Protein AF-A0A4S1G7B1-F1 (afdb_monomer)

Structure (mmCIF, N/CA/C/O backbone):
data_AF-A0A4S1G7B1-F1
#
_entry.id   AF-A0A4S1G7B1-F1
#
loop_
_atom_site.group_PDB
_atom_site.id
_atom_site.type_symbol
_atom_site.label_atom_id
_atom_site.label_alt_id
_atom_site.label_comp_id
_atom_site.label_asym_id
_atom_site.label_entity_id
_atom_site.label_seq_id
_atom_site.pdbx_PDB_ins_code
_atom_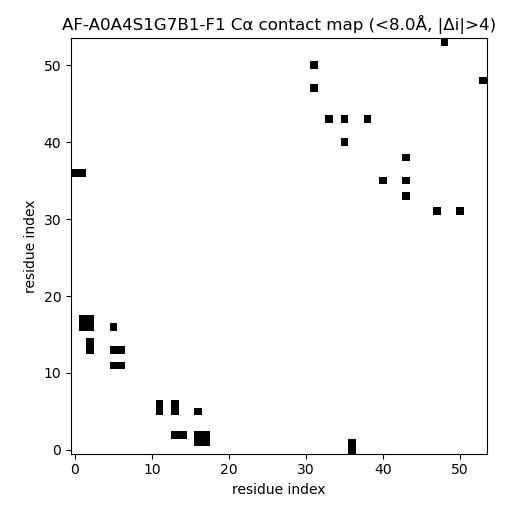site.Cartn_x
_atom_site.Cartn_y
_atom_site.Cartn_z
_atom_site.occupancy
_atom_site.B_iso_or_equiv
_atom_site.auth_seq_id
_atom_site.auth_comp_id
_atom_site.auth_asym_id
_atom_site.auth_atom_id
_atom_site.pdbx_PDB_model_num
ATOM 1 N N . VAL A 1 1 ? 1.573 3.238 -11.337 1.00 90.06 1 VAL A N 1
ATOM 2 C C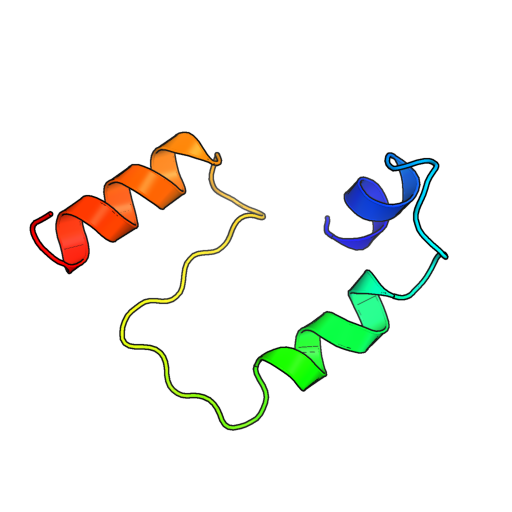A . VAL A 1 1 ? 2.461 3.226 -10.145 1.00 90.06 1 VAL A CA 1
ATOM 3 C C . VAL A 1 1 ? 2.749 1.807 -9.661 1.00 90.06 1 VAL A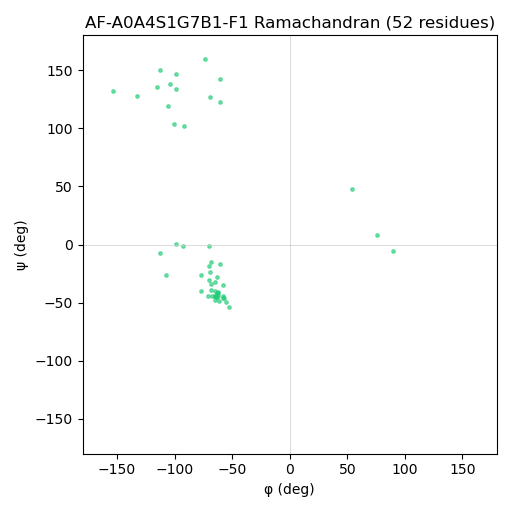 C 1
ATOM 5 O O . VAL A 1 1 ? 3.901 1.404 -9.708 1.00 90.06 1 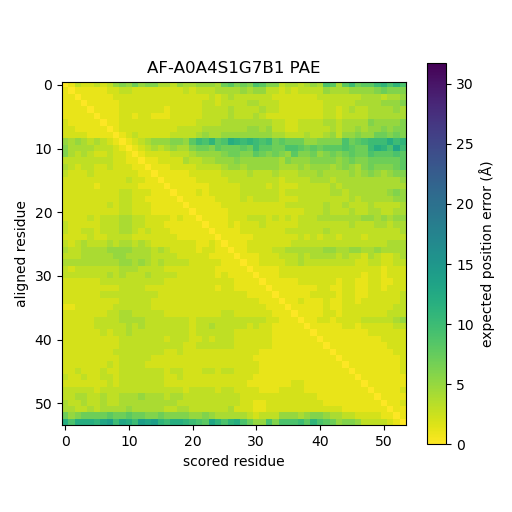VAL A O 1
ATOM 8 N N . LEU A 1 2 ? 1.736 1.030 -9.255 1.00 93.31 2 LEU A N 1
ATOM 9 C CA . LEU A 1 2 ? 1.902 -0.344 -8.743 1.00 93.31 2 LEU A CA 1
ATOM 10 C C . LEU A 1 2 ? 2.657 -1.293 -9.694 1.00 93.31 2 LEU A C 1
ATOM 12 O O . LEU A 1 2 ? 3.616 -1.928 -9.277 1.00 93.31 2 LEU A O 1
ATOM 16 N N . GLU A 1 3 ? 2.274 -1.344 -10.969 1.00 93.50 3 GLU A N 1
ATOM 17 C CA . GLU A 1 3 ? 2.893 -2.247 -11.958 1.00 93.50 3 GLU A CA 1
ATOM 18 C C . GLU A 1 3 ? 4.329 -1.853 -12.334 1.00 93.50 3 GLU A C 1
ATOM 20 O O . GLU A 1 3 ? 5.167 -2.711 -12.599 1.00 93.50 3 GLU A O 1
ATOM 25 N N . ALA A 1 4 ? 4.640 -0.553 -12.302 1.00 93.50 4 ALA A N 1
ATOM 26 C CA . ALA A 1 4 ? 6.010 -0.073 -12.479 1.00 93.50 4 ALA A CA 1
ATOM 27 C C . ALA A 1 4 ? 6.896 -0.555 -11.318 1.00 93.50 4 ALA A C 1
ATOM 29 O O . ALA A 1 4 ? 7.921 -1.183 -11.546 1.00 93.50 4 ALA A O 1
ATOM 30 N N . ARG A 1 5 ? 6.423 -0.391 -10.071 1.00 94.31 5 ARG A N 1
ATOM 31 C CA . ARG A 1 5 ? 7.111 -0.897 -8.868 1.00 94.31 5 ARG A CA 1
ATOM 32 C C . ARG A 1 5 ? 7.236 -2.423 -8.836 1.00 94.31 5 ARG A C 1
ATOM 34 O O . ARG A 1 5 ? 8.128 -2.939 -8.173 1.00 94.31 5 ARG A O 1
ATOM 41 N N . GLU A 1 6 ? 6.314 -3.148 -9.466 1.00 95.56 6 GLU A N 1
ATOM 42 C CA . GLU A 1 6 ? 6.418 -4.599 -9.647 1.00 95.56 6 GLU A CA 1
ATOM 43 C C . GLU A 1 6 ? 7.511 -4.950 -10.652 1.00 95.56 6 GLU A C 1
ATOM 45 O O . GLU A 1 6 ? 8.304 -5.840 -10.379 1.00 95.56 6 GLU A O 1
ATOM 50 N N . SER A 1 7 ? 7.577 -4.228 -11.770 1.00 93.00 7 SER A N 1
ATOM 51 C CA . SER A 1 7 ? 8.576 -4.456 -12.817 1.00 93.00 7 SER A CA 1
ATOM 52 C C . SER A 1 7 ? 10.002 -4.177 -12.329 1.00 93.00 7 SER A C 1
ATOM 54 O O . SER A 1 7 ? 10.934 -4.864 -12.735 1.00 93.00 7 SER A O 1
ATOM 56 N N . ASP A 1 8 ? 10.167 -3.225 -11.406 1.00 94.81 8 ASP A N 1
ATOM 57 C CA . ASP A 1 8 ? 11.446 -2.940 -10.740 1.00 94.81 8 ASP A CA 1
ATOM 58 C C . ASP A 1 8 ? 11.896 -4.068 -9.787 1.00 94.81 8 ASP A C 1
ATOM 60 O O . ASP A 1 8 ? 13.049 -4.105 -9.352 1.00 94.81 8 ASP A O 1
ATOM 64 N N . ARG A 1 9 ? 10.998 -4.997 -9.432 1.00 94.25 9 ARG A N 1
ATOM 65 C CA . ARG A 1 9 ? 11.277 -6.130 -8.541 1.00 94.25 9 ARG A CA 1
ATOM 66 C C . ARG A 1 9 ? 11.504 -7.393 -9.361 1.00 94.25 9 ARG A C 1
ATOM 68 O O . ARG A 1 9 ? 10.564 -8.033 -9.825 1.00 94.25 9 ARG A O 1
ATOM 75 N N . ALA A 1 10 ? 12.771 -7.774 -9.490 1.00 88.62 10 ALA A N 1
ATOM 76 C CA . ALA A 1 10 ? 13.205 -8.900 -10.318 1.00 88.62 10 ALA A CA 1
ATOM 77 C C . ALA A 1 10 ? 12.613 -10.268 -9.915 1.00 88.62 10 ALA A C 1
ATOM 79 O O . ALA A 1 10 ? 12.657 -11.210 -10.701 1.00 88.62 10 ALA A O 1
ATOM 80 N N . ASP A 1 11 ? 12.072 -10.394 -8.702 1.00 92.69 11 ASP A N 1
ATOM 81 C CA . ASP A 1 11 ? 11.507 -11.625 -8.147 1.00 92.69 11 ASP A CA 1
ATOM 82 C C . ASP A 1 11 ? 9.994 -11.781 -8.380 1.00 92.69 11 ASP A C 1
ATOM 84 O O .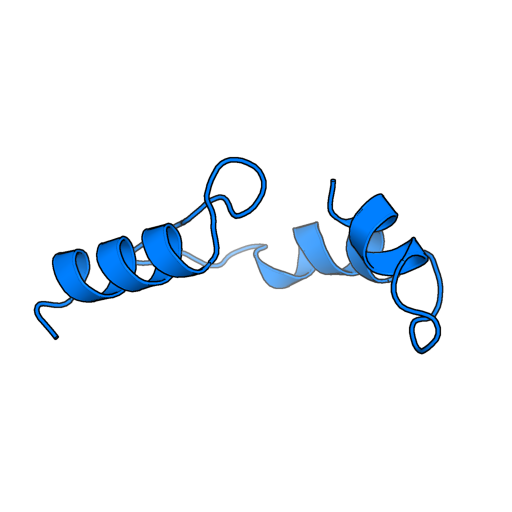 ASP A 1 11 ? 9.415 -12.794 -7.979 1.00 92.69 11 ASP A O 1
ATOM 88 N N . ARG A 1 12 ? 9.325 -10.811 -9.020 1.00 90.00 12 ARG A N 1
ATOM 89 C CA . ARG A 1 12 ? 7.868 -10.845 -9.207 1.00 90.00 12 ARG A CA 1
ATOM 90 C C . ARG A 1 12 ? 7.437 -11.227 -10.615 1.00 90.00 12 ARG A C 1
ATOM 92 O O . ARG A 1 12 ? 7.945 -10.727 -11.611 1.00 90.00 12 ARG A O 1
ATOM 99 N N . MET A 1 13 ? 6.407 -12.072 -10.680 1.00 92.06 13 MET A N 1
ATOM 100 C CA . MET A 1 13 ? 5.695 -12.354 -11.925 1.00 92.06 13 MET A CA 1
ATOM 101 C C . MET A 1 13 ? 4.903 -11.108 -12.364 1.00 92.06 13 MET A C 1
ATOM 103 O O . MET A 1 13 ? 4.108 -10.603 -11.567 1.00 92.06 13 MET A O 1
ATOM 107 N N . PRO A 1 14 ? 5.074 -10.627 -13.609 1.00 93.06 14 PRO A N 1
ATOM 108 C CA . PRO A 1 14 ? 4.350 -9.460 -14.103 1.00 93.06 14 PRO A CA 1
ATOM 109 C C . PRO A 1 14 ? 2.829 -9.649 -14.106 1.00 93.06 14 PRO A C 1
ATOM 111 O O . PRO A 1 14 ? 2.318 -10.715 -14.455 1.00 93.06 14 PRO A O 1
ATOM 114 N N . GLY A 1 15 ? 2.100 -8.585 -13.775 1.00 93.69 15 GLY A N 1
ATOM 115 C CA . GLY A 1 15 ? 0.639 -8.534 -13.792 1.00 93.69 15 GLY A CA 1
ATOM 116 C C . GLY A 1 15 ? -0.030 -8.954 -12.481 1.00 93.69 15 GLY A C 1
ATOM 117 O O . GLY A 1 15 ? -1.250 -8.797 -12.356 1.00 93.69 15 GLY A O 1
ATOM 118 N N . LEU A 1 16 ? 0.730 -9.424 -11.484 1.00 94.75 16 LEU A N 1
ATOM 119 C CA . LEU A 1 16 ? 0.182 -9.769 -10.169 1.00 94.75 16 LEU A CA 1
ATOM 120 C C . LEU A 1 16 ? -0.392 -8.533 -9.479 1.00 94.75 16 LEU A C 1
ATOM 12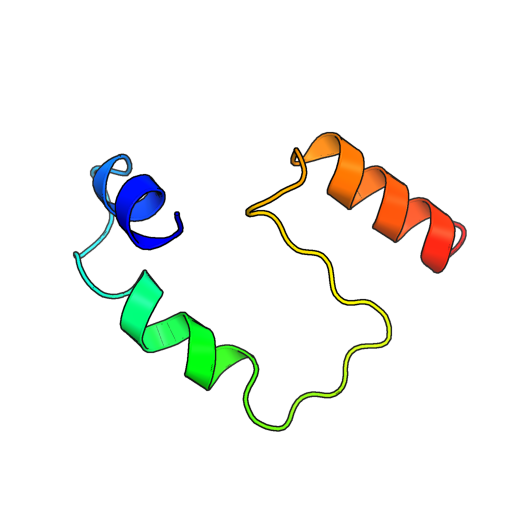2 O O . LEU A 1 16 ? -1.517 -8.576 -8.989 1.00 94.75 16 LEU A O 1
ATOM 126 N N . ALA A 1 17 ? 0.327 -7.413 -9.495 1.00 94.50 17 ALA A N 1
ATOM 127 C CA . ALA A 1 17 ? -0.099 -6.174 -8.858 1.00 94.50 17 ALA A CA 1
ATOM 128 C C . ALA A 1 17 ? -1.455 -5.685 -9.397 1.00 94.50 17 ALA A C 1
ATOM 130 O O . ALA A 1 17 ? -2.339 -5.332 -8.616 1.00 94.50 17 ALA A O 1
ATOM 131 N N . ARG A 1 18 ? -1.651 -5.724 -10.724 1.00 94.44 18 ARG A N 1
ATOM 132 C CA . ARG A 1 18 ? -2.926 -5.364 -11.367 1.00 94.44 18 ARG A CA 1
ATOM 133 C C . ARG A 1 18 ? -4.051 -6.314 -10.965 1.00 94.44 18 ARG A C 1
ATOM 135 O O . ARG A 1 18 ? -5.153 -5.867 -10.665 1.00 94.44 18 ARG A O 1
ATOM 142 N N . TRP A 1 19 ? -3.779 -7.617 -10.971 1.00 94.75 19 TRP A N 1
ATOM 143 C CA . TRP A 1 19 ? -4.772 -8.644 -10.658 1.00 94.75 19 TRP A CA 1
ATOM 144 C C . TRP A 1 19 ? -5.204 -8.617 -9.187 1.00 94.75 19 TRP A C 1
ATOM 146 O O . TRP A 1 19 ? -6.383 -8.800 -8.886 1.00 94.75 19 TRP A O 1
ATOM 156 N N . GLN A 1 20 ? -4.259 -8.377 -8.275 1.00 95.12 20 GLN A N 1
ATOM 157 C CA . GLN A 1 20 ? -4.492 -8.405 -6.832 1.00 95.12 20 GLN A CA 1
ATOM 158 C C . GLN A 1 20 ? -5.199 -7.148 -6.329 1.00 95.12 20 GLN A C 1
ATOM 160 O O . GLN A 1 20 ? -6.068 -7.271 -5.473 1.00 95.12 20 GLN A O 1
ATOM 165 N N . TYR A 1 21 ? -4.853 -5.962 -6.846 1.00 95.00 21 TYR A N 1
ATOM 166 C CA . TYR A 1 21 ? -5.263 -4.691 -6.240 1.00 95.00 21 TYR A CA 1
ATOM 167 C C . TYR A 1 21 ? -6.775 -4.583 -6.006 1.00 95.00 21 TYR A C 1
ATOM 169 O O . TYR A 1 21 ? -7.188 -4.369 -4.874 1.00 95.00 21 TYR A O 1
ATOM 177 N N . GLY A 1 22 ? -7.612 -4.792 -7.025 1.00 94.56 22 GLY A N 1
ATOM 178 C CA . GLY A 1 22 ? -9.066 -4.705 -6.835 1.00 94.56 22 GLY A CA 1
ATOM 179 C C . GLY A 1 22 ? -9.607 -5.791 -5.900 1.00 94.56 22 GLY A C 1
ATOM 180 O O . GLY A 1 22 ? -10.368 -5.506 -4.985 1.00 94.56 22 GLY A O 1
ATOM 181 N N . ARG A 1 23 ? -9.149 -7.032 -6.086 1.00 96.69 23 ARG A N 1
ATOM 182 C CA . ARG A 1 23 ? -9.653 -8.212 -5.364 1.00 96.69 23 ARG A CA 1
ATOM 183 C C . ARG A 1 23 ? -9.306 -8.201 -3.882 1.00 96.69 23 ARG A C 1
ATOM 185 O O . ARG A 1 23 ? -10.070 -8.702 -3.072 1.00 96.69 23 ARG A O 1
ATOM 192 N N . ALA A 1 24 ? -8.139 -7.665 -3.537 1.00 95.81 24 ALA A N 1
ATOM 193 C CA . ALA A 1 24 ? -7.668 -7.624 -2.160 1.00 95.81 24 ALA A CA 1
ATOM 194 C C . ALA A 1 24 ? -8.481 -6.664 -1.282 1.00 95.81 24 ALA A C 1
ATOM 196 O O . ALA A 1 24 ? -8.488 -6.849 -0.071 1.00 95.81 24 ALA A O 1
ATOM 197 N N . HIS A 1 25 ? -9.145 -5.668 -1.877 1.00 96.62 25 HIS A N 1
ATOM 198 C CA . HIS A 1 25 ? -9.898 -4.638 -1.151 1.00 96.62 25 HIS A CA 1
ATOM 199 C C . HIS A 1 25 ? -11.416 -4.740 -1.380 1.00 96.62 25 HIS A C 1
ATOM 201 O O . HIS A 1 25 ? -12.188 -4.027 -0.742 1.00 96.62 25 HIS A O 1
ATOM 207 N N . GLU A 1 26 ? -11.866 -5.610 -2.288 1.00 97.19 26 GLU A N 1
ATOM 208 C CA . GLU A 1 26 ? -13.282 -5.770 -2.611 1.00 97.19 26 GLU A CA 1
ATOM 209 C C . GLU A 1 26 ? -14.087 -6.209 -1.378 1.00 97.19 26 GLU A C 1
ATOM 211 O O . GLU A 1 26 ? -13.813 -7.239 -0.766 1.00 97.19 26 GLU A O 1
ATOM 216 N N . GLY A 1 27 ? -15.097 -5.412 -1.016 1.00 97.06 27 GLY A N 1
ATOM 217 C CA . GLY A 1 27 ? -16.000 -5.706 0.099 1.00 97.06 27 GLY A CA 1
ATOM 218 C C . GLY A 1 27 ? -15.411 -5.476 1.494 1.00 97.06 27 GLY A C 1
ATOM 219 O O . GLY A 1 27 ? -16.059 -5.833 2.477 1.00 97.06 27 GLY A O 1
ATOM 220 N N . ILE A 1 28 ? -14.219 -4.882 1.600 1.00 97.19 28 ILE A N 1
ATOM 221 C CA . ILE A 1 28 ? -13.591 -4.573 2.886 1.00 97.19 28 ILE A CA 1
ATOM 222 C C . ILE A 1 28 ? -13.829 -3.106 3.237 1.00 97.19 28 ILE A C 1
ATOM 224 O O . ILE A 1 28 ? -13.661 -2.216 2.410 1.00 97.19 28 ILE A O 1
ATOM 228 N N . SER A 1 29 ? -14.217 -2.856 4.485 1.00 97.00 29 SER A N 1
ATOM 229 C CA . SER A 1 29 ? -14.248 -1.516 5.071 1.00 97.00 29 SER A CA 1
ATOM 230 C C . SER A 1 29 ? -13.082 -1.385 6.038 1.00 97.00 29 SER A C 1
ATOM 232 O O . SER A 1 29 ? -12.988 -2.154 6.995 1.00 97.00 29 SER A O 1
ATOM 234 N N . TYR A 1 30 ? -12.191 -0.437 5.774 1.00 97.06 30 TYR A N 1
ATOM 235 C CA . TYR A 1 30 ? -11.047 -0.154 6.632 1.00 97.06 30 TYR A CA 1
ATOM 236 C C . TYR A 1 30 ? -11.340 1.047 7.530 1.00 97.06 30 TYR A C 1
ATOM 238 O O . TYR A 1 30 ? -11.983 2.005 7.110 1.00 97.06 30 TYR A O 1
ATOM 246 N N . ASP A 1 31 ? -10.801 1.034 8.749 1.00 97.31 31 ASP A N 1
ATOM 247 C CA . ASP A 1 31 ? -10.835 2.201 9.642 1.00 97.31 31 ASP A CA 1
ATOM 248 C C . ASP A 1 31 ? -9.930 3.347 9.149 1.00 97.31 31 ASP A C 1
ATOM 250 O O . ASP A 1 31 ? -10.056 4.489 9.595 1.00 97.31 31 ASP A O 1
ATOM 254 N N . LEU A 1 32 ? -8.987 3.033 8.253 1.00 97.38 32 LEU A N 1
ATOM 255 C CA . LEU A 1 32 ? -8.057 3.966 7.628 1.00 97.38 32 LEU A CA 1
ATOM 256 C C . LEU A 1 32 ? -7.606 3.440 6.262 1.00 97.38 32 LEU A C 1
ATOM 258 O O . LEU A 1 32 ? -7.140 2.306 6.155 1.00 97.38 32 LEU A O 1
ATOM 262 N N . GLU A 1 33 ? -7.660 4.297 5.246 1.00 97.50 33 GLU A N 1
ATOM 263 C CA . GLU A 1 33 ? -7.108 4.036 3.915 1.00 97.50 33 GLU A CA 1
ATOM 264 C C . GLU A 1 33 ? -5.967 5.015 3.623 1.00 97.50 33 GLU A C 1
ATOM 266 O O . GLU A 1 33 ? -6.070 6.210 3.902 1.00 97.50 33 GLU A O 1
ATOM 271 N N . ILE A 1 34 ? -4.862 4.510 3.069 1.00 97.62 34 ILE A N 1
ATOM 272 C CA . ILE A 1 34 ? -3.669 5.308 2.763 1.00 97.62 34 ILE A CA 1
ATOM 273 C C . ILE A 1 34 ? -3.198 5.004 1.344 1.00 97.62 34 ILE A C 1
ATOM 275 O O . ILE A 1 34 ? -2.935 3.850 0.999 1.00 97.62 34 ILE A O 1
ATOM 279 N N . ASP A 1 35 ? -3.017 6.050 0.537 1.00 96.44 35 ASP A N 1
ATOM 280 C CA . ASP A 1 35 ? -2.525 5.914 -0.830 1.00 96.44 35 ASP A CA 1
ATOM 281 C C . ASP A 1 35 ? -0.993 6.038 -0.921 1.00 96.44 35 ASP A C 1
ATOM 283 O O . ASP A 1 35 ? -0.407 7.123 -0.960 1.00 96.44 35 ASP A O 1
ATOM 287 N N . THR A 1 36 ? -0.329 4.887 -1.043 1.00 96.50 36 THR A N 1
ATOM 288 C CA . THR A 1 36 ? 1.129 4.799 -1.254 1.00 96.50 36 THR A CA 1
ATOM 289 C C . THR A 1 36 ? 1.591 5.259 -2.643 1.00 96.50 36 THR A C 1
ATOM 291 O O . THR A 1 36 ? 2.786 5.190 -2.954 1.00 96.50 36 THR A O 1
ATOM 294 N N . SER A 1 37 ? 0.674 5.666 -3.526 1.00 95.88 37 SER A N 1
ATOM 295 C CA . SER A 1 37 ? 1.001 6.319 -4.793 1.00 95.88 37 SER A CA 1
ATOM 296 C C . SER A 1 37 ? 1.384 7.789 -4.602 1.00 95.88 37 SER A C 1
ATOM 298 O O . SER A 1 37 ? 2.184 8.304 -5.382 1.00 95.88 37 SER A O 1
ATOM 300 N N . MET A 1 38 ? 0.876 8.417 -3.536 1.00 96.69 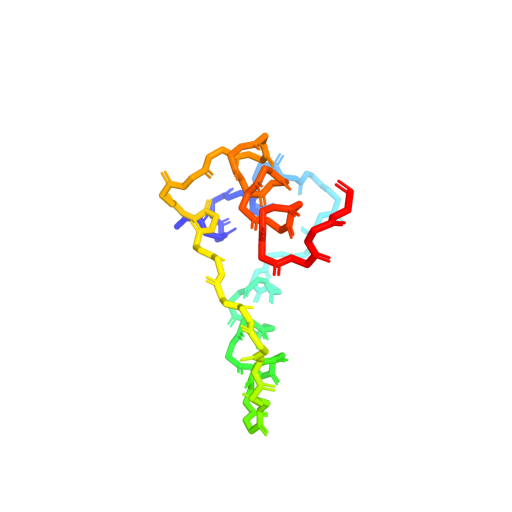38 MET A N 1
ATOM 301 C CA . MET A 1 38 ? 1.081 9.834 -3.225 1.00 96.69 38 MET A CA 1
ATOM 302 C C . MET A 1 38 ? 2.030 10.062 -2.048 1.00 96.69 38 MET A C 1
ATOM 304 O O . MET A 1 38 ? 2.669 11.108 -1.979 1.00 96.69 38 MET A O 1
ATOM 308 N N . LEU A 1 39 ? 2.122 9.092 -1.137 1.00 97.44 39 LEU A N 1
ATOM 309 C CA . LEU A 1 39 ? 2.867 9.210 0.114 1.00 97.44 39 LEU A CA 1
ATOM 310 C C . LEU A 1 39 ? 4.093 8.296 0.143 1.00 97.44 39 LEU A C 1
ATOM 312 O O . LEU A 1 39 ? 4.112 7.202 -0.433 1.00 97.44 39 LEU A O 1
ATOM 316 N N . THR A 1 40 ? 5.117 8.735 0.866 1.00 97.31 40 THR A N 1
ATOM 317 C CA . THR A 1 40 ? 6.265 7.906 1.232 1.00 97.31 40 THR A CA 1
ATOM 318 C C . THR A 1 40 ? 5.888 6.890 2.312 1.00 97.31 40 THR A C 1
ATOM 320 O O . THR A 1 40 ? 4.938 7.071 3.071 1.00 97.31 40 THR A O 1
ATOM 323 N N . ALA A 1 41 ? 6.677 5.819 2.439 1.00 97.50 41 ALA A N 1
ATOM 324 C CA . ALA A 1 41 ? 6.451 4.801 3.468 1.00 97.50 41 ALA A CA 1
ATOM 325 C C . ALA A 1 41 ? 6.475 5.376 4.900 1.00 97.50 41 ALA A C 1
ATOM 327 O O . ALA A 1 41 ? 5.705 4.929 5.748 1.00 97.50 41 ALA A O 1
ATOM 328 N N . GLN A 1 42 ? 7.321 6.382 5.152 1.00 98.38 42 GLN A N 1
ATOM 329 C CA . GLN A 1 42 ? 7.407 7.055 6.449 1.00 98.38 42 GLN A CA 1
ATOM 330 C C . GLN A 1 42 ? 6.139 7.859 6.756 1.00 98.38 42 GLN A C 1
ATOM 332 O O . GLN A 1 42 ? 5.622 7.780 7.866 1.00 98.38 42 GLN A O 1
ATOM 337 N N . GLU A 1 43 ? 5.612 8.605 5.782 1.00 98.50 43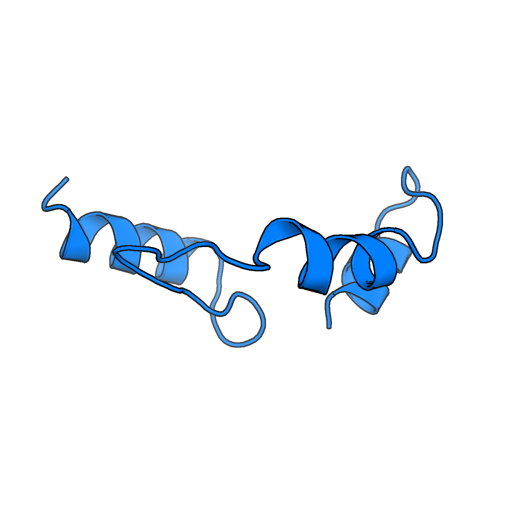 GLU A N 1
ATOM 338 C CA . GLU A 1 43 ? 4.366 9.364 5.952 1.00 98.50 43 GLU A CA 1
ATOM 339 C C . GLU A 1 43 ? 3.182 8.430 6.209 1.00 98.50 43 GLU A C 1
ATOM 341 O O . GLU A 1 43 ? 2.395 8.678 7.120 1.00 98.50 43 GLU A O 1
ATOM 346 N N . CYS A 1 44 ? 3.099 7.306 5.488 1.00 98.38 44 CYS A N 1
ATOM 347 C CA . CYS A 1 44 ? 2.088 6.283 5.752 1.00 98.38 44 CYS A CA 1
ATOM 348 C C . CYS A 1 44 ? 2.169 5.759 7.194 1.00 98.38 44 CYS A C 1
ATOM 350 O O . CYS A 1 44 ? 1.147 5.652 7.866 1.00 98.38 44 CYS A O 1
ATOM 352 N N . ALA A 1 45 ? 3.374 5.454 7.686 1.00 98.19 45 ALA A N 1
ATOM 353 C CA . ALA A 1 45 ? 3.564 4.964 9.050 1.00 98.19 45 ALA A CA 1
ATOM 354 C C . ALA A 1 45 ?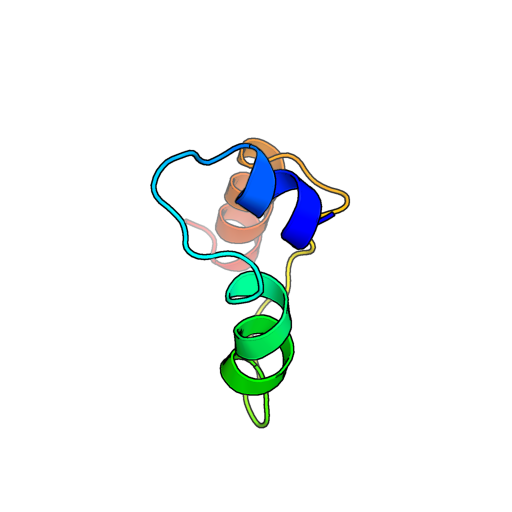 3.124 5.995 10.104 1.00 98.19 45 ALA A C 1
ATOM 356 O O . ALA A 1 45 ? 2.458 5.632 11.072 1.00 98.19 45 ALA A O 1
ATOM 357 N N . LEU A 1 46 ? 3.434 7.278 9.890 1.00 98.19 46 LEU A N 1
ATOM 358 C CA . LEU A 1 46 ? 3.006 8.362 10.778 1.00 98.19 46 LEU A CA 1
ATOM 359 C C . LEU A 1 46 ? 1.482 8.539 10.788 1.00 98.19 46 LEU A C 1
ATOM 361 O O . LEU A 1 46 ? 0.905 8.737 11.854 1.00 98.19 46 LEU A O 1
ATOM 365 N N . LEU A 1 47 ? 0.816 8.418 9.635 1.00 98.12 47 LEU A N 1
ATOM 366 C CA . LEU A 1 47 ? -0.649 8.467 9.557 1.00 98.12 47 LEU A CA 1
ATOM 367 C C . LEU A 1 47 ? -1.302 7.318 10.334 1.00 98.12 47 LEU A C 1
ATOM 369 O O . LEU A 1 47 ? -2.265 7.544 11.066 1.00 98.12 47 LEU A O 1
ATOM 373 N N . ILE A 1 48 ? -0.754 6.102 10.227 1.00 98.12 48 ILE A N 1
ATOM 374 C CA . ILE A 1 48 ? -1.214 4.948 11.015 1.00 98.12 48 ILE A CA 1
ATOM 375 C C . ILE A 1 48 ? -1.025 5.231 12.508 1.00 98.12 48 ILE A C 1
ATOM 377 O O . ILE A 1 48 ? -1.960 5.067 13.291 1.00 98.12 48 ILE A O 1
ATOM 381 N N . GLN A 1 49 ? 0.159 5.704 12.906 1.00 98.25 49 GLN A N 1
ATOM 382 C CA . GLN A 1 49 ? 0.441 6.042 14.300 1.00 98.25 49 GLN A CA 1
ATOM 383 C C . GLN A 1 49 ? -0.556 7.077 14.840 1.00 98.25 49 GLN A C 1
ATOM 385 O O . GLN A 1 49 ? -1.112 6.897 15.923 1.00 98.25 49 GLN A O 1
ATOM 390 N N . GLN A 1 50 ? -0.818 8.133 14.069 1.00 97.56 50 GLN A N 1
ATOM 391 C CA . GLN A 1 50 ? -1.732 9.204 14.450 1.00 97.56 50 GLN A CA 1
ATOM 392 C C . GLN A 1 50 ? -3.177 8.710 14.590 1.00 97.56 50 GLN A C 1
ATOM 394 O O . GLN A 1 50 ? -3.841 9.060 15.566 1.00 97.56 50 GLN A O 1
ATOM 399 N N . GLN A 1 51 ? -3.657 7.891 13.649 1.00 97.62 51 GLN A N 1
ATOM 400 C CA . GLN A 1 51 ? -5.024 7.367 13.668 1.00 97.62 51 GLN A CA 1
ATOM 401 C C . GLN A 1 51 ? -5.281 6.490 14.897 1.00 97.62 51 GLN A C 1
ATOM 403 O O . GLN A 1 51 ? -6.312 6.624 15.557 1.00 97.62 51 GLN A O 1
ATOM 408 N N . PHE A 1 52 ? -4.338 5.603 15.216 1.00 97.50 52 PHE A N 1
ATOM 409 C CA . PHE A 1 52 ? -4.512 4.593 16.262 1.00 97.50 52 PHE A CA 1
ATOM 410 C C . PHE A 1 52 ? -3.883 4.977 17.608 1.00 97.50 52 PHE A C 1
ATOM 412 O O . PHE A 1 52 ? -4.018 4.226 18.571 1.00 97.50 52 PHE A O 1
ATOM 419 N N . ARG A 1 53 ? -3.256 6.159 17.698 1.00 95.44 53 ARG A N 1
ATOM 420 C CA . ARG A 1 53 ? -2.574 6.683 18.897 1.00 95.44 53 ARG A CA 1
ATOM 421 C C . ARG A 1 53 ? -1.530 5.703 19.452 1.00 95.44 53 ARG A C 1
ATOM 423 O O . ARG A 1 53 ? -1.532 5.411 20.649 1.00 95.44 53 ARG A O 1
ATOM 430 N N . LEU A 1 54 ? -0.689 5.188 18.555 1.00 88.25 54 LEU A N 1
ATOM 431 C CA . LEU A 1 54 ? 0.394 4.243 18.856 1.00 88.25 54 LEU A CA 1
ATOM 432 C C . LEU A 1 54 ? 1.665 4.935 19.365 1.00 88.25 54 LEU A C 1
ATOM 434 O O . LEU A 1 54 ? 1.952 6.079 18.935 1.00 88.25 54 LEU A O 1
#

Radius of gyration: 13.53 Å; Cα contacts (8 Å, |Δi|>4): 20; chains: 1; bounding box: 29×22×33 Å

Foldseek 3Di:
DQQVVQVVDPPDDHPPSVVCVCVVCPPDDDPDDDDPVPDDPVVVVVVVCVSVVD

Mean predicted aligned error: 2.84 Å

Secondary structure (DSSP, 8-state):
-HHHHHHT-TTSPTTHHHHHHHHHHTT---S----TTTS-HHHHHHHHHHHHT-

pLDDT: mean 95.56, std 2.49, range [88.25, 98.5]

Sequence (54 aa):
VLEARESDRADRMPGLARWQYGRAHEGISYDLEIDTSMLTAQECALLIQQQFRL

Solvent-accessible surface area (backbone atoms only — not comparable to full-atom values): 3614 Å² total; per-residue (Å²): 108,66,58,59,61,43,68,75,36,88,88,54,71,87,64,48,56,69,64,43,56,62,66,78,50,62,95,63,86,70,99,72,86,81,64,73,87,83,42,54,74,67,57,52,52,52,53,52,31,63,76,70,71,107